Protein AF-A0A6G7XZ58-F1 (afdb_monomer_lite)

Structure (mmCIF, N/CA/C/O backbone):
data_AF-A0A6G7XZ58-F1
#
_entry.id   AF-A0A6G7XZ58-F1
#
loop_
_atom_site.group_PDB
_atom_site.id
_atom_site.type_symbol
_atom_site.label_atom_id
_atom_site.label_alt_id
_atom_site.label_comp_id
_atom_site.label_asym_id
_atom_site.label_entity_id
_atom_site.label_seq_id
_atom_site.pdbx_PDB_ins_code
_atom_site.Cartn_x
_atom_site.Cartn_y
_atom_site.Cartn_z
_atom_site.occupancy
_atom_site.B_iso_or_equiv
_atom_site.auth_seq_id
_atom_site.auth_comp_id
_atom_site.auth_asym_id
_atom_site.auth_atom_id
_atom_site.pdbx_PDB_model_num
ATOM 1 N N . MET A 1 1 ? -0.804 18.926 16.537 1.00 41.75 1 MET A N 1
ATOM 2 C CA . MET A 1 1 ? -0.263 17.606 16.132 1.00 41.75 1 MET A CA 1
ATOM 3 C C . MET A 1 1 ? -1.313 16.611 15.628 1.00 41.75 1 MET A C 1
ATOM 5 O O . MET A 1 1 ? -1.062 16.030 14.585 1.00 41.75 1 MET A O 1
ATOM 9 N N . GLN A 1 2 ? -2.471 16.414 16.282 1.00 50.59 2 GLN A N 1
ATOM 10 C CA . GLN A 1 2 ? -3.466 15.393 15.865 1.00 50.59 2 GLN A CA 1
ATOM 11 C C . GLN A 1 2 ? -3.952 15.530 14.407 1.00 50.59 2 GLN A C 1
ATOM 13 O O . GLN A 1 2 ? -3.939 14.555 13.666 1.00 50.59 2 GLN A O 1
ATOM 18 N N . ARG A 1 3 ? -4.228 16.759 13.939 1.00 55.34 3 ARG A N 1
ATOM 19 C CA . ARG A 1 3 ? -4.660 17.017 12.547 1.00 55.34 3 ARG A CA 1
ATOM 20 C C . ARG A 1 3 ? -3.641 16.593 11.481 1.00 55.34 3 ARG A C 1
ATOM 22 O O . ARG A 1 3 ? -4.027 16.387 10.338 1.00 55.34 3 ARG A O 1
ATOM 29 N N . PHE A 1 4 ? -2.356 16.502 11.836 1.00 60.59 4 PHE A N 1
ATOM 30 C CA . PHE A 1 4 ? -1.301 16.109 10.902 1.00 60.59 4 PHE A CA 1
ATOM 31 C C . PHE A 1 4 ? -1.347 14.599 10.661 1.00 60.59 4 PHE A C 1
ATOM 33 O O . PHE A 1 4 ? -1.399 14.175 9.515 1.00 60.59 4 PHE A O 1
ATOM 40 N N . PHE A 1 5 ? -1.439 13.805 11.733 1.00 55.41 5 PHE A N 1
ATOM 41 C CA . PHE A 1 5 ? -1.564 12.346 11.659 1.00 55.41 5 PHE A CA 1
ATOM 42 C C . PHE A 1 5 ? -2.892 11.889 11.047 1.00 55.41 5 PHE A C 1
ATOM 44 O O . PHE A 1 5 ? -2.895 10.915 10.304 1.00 55.41 5 PHE A O 1
ATOM 51 N N . ASP A 1 6 ? -3.984 12.628 11.256 1.00 59.22 6 ASP A N 1
ATOM 52 C CA . ASP A 1 6 ? -5.273 12.343 10.605 1.00 59.22 6 ASP A CA 1
ATOM 53 C C . ASP A 1 6 ? -5.272 12.659 9.095 1.00 59.22 6 ASP A C 1
ATOM 55 O O . ASP A 1 6 ? -6.095 12.134 8.339 1.00 59.22 6 ASP A O 1
ATOM 59 N N . ALA A 1 7 ? -4.351 13.509 8.627 1.00 58.69 7 ALA A N 1
ATOM 60 C CA . ALA A 1 7 ? -4.236 13.884 7.217 1.00 58.69 7 ALA A CA 1
ATOM 61 C C . ALA A 1 7 ? -3.371 12.908 6.401 1.00 58.69 7 ALA A C 1
ATOM 63 O O . ALA A 1 7 ? -3.599 12.773 5.197 1.00 58.69 7 ALA A O 1
ATOM 64 N N . ILE A 1 8 ? -2.431 12.192 7.035 1.00 62.09 8 ILE A N 1
ATOM 65 C CA . ILE A 1 8 ? -1.529 11.247 6.350 1.00 62.09 8 ILE A CA 1
ATOM 66 C C . ILE A 1 8 ? -2.305 10.125 5.633 1.00 62.09 8 ILE A C 1
ATOM 68 O O . ILE A 1 8 ? -2.067 9.930 4.440 1.00 62.09 8 ILE A O 1
ATOM 72 N N . PRO A 1 9 ? -3.288 9.441 6.259 1.00 57.88 9 PRO A N 1
ATOM 73 C CA . PRO A 1 9 ? -4.081 8.414 5.582 1.00 57.88 9 PRO A CA 1
ATOM 74 C C . PRO A 1 9 ? -4.890 8.978 4.414 1.00 57.88 9 PRO A C 1
ATOM 76 O O . PRO A 1 9 ? -5.060 8.325 3.389 1.00 57.88 9 PRO A O 1
ATOM 79 N N . ARG A 1 10 ? -5.370 10.220 4.544 1.00 63.34 10 ARG A N 1
ATOM 80 C CA . ARG A 1 10 ? -6.172 10.890 3.515 1.00 63.34 10 ARG A CA 1
ATOM 81 C C . ARG A 1 10 ? -5.330 11.280 2.300 1.00 63.34 10 ARG A C 1
ATOM 83 O O . ARG A 1 10 ? -5.813 11.198 1.174 1.00 63.34 10 ARG A O 1
ATOM 90 N N . TRP A 1 11 ? -4.072 11.659 2.517 1.00 61.22 11 TRP A N 1
ATOM 91 C CA . TRP A 1 11 ? -3.097 11.909 1.454 1.00 61.22 11 TRP A CA 1
ATOM 92 C C . TRP A 1 11 ? -2.599 10.618 0.790 1.00 61.22 11 TRP A C 1
ATOM 94 O O . TRP A 1 11 ? -2.524 10.578 -0.437 1.00 61.22 11 TRP A O 1
ATOM 104 N N . LEU A 1 12 ? -2.355 9.548 1.556 1.00 59.88 12 LEU A N 1
ATOM 105 C CA . LEU A 1 12 ? -1.984 8.222 1.028 1.00 59.88 12 LEU A CA 1
ATOM 106 C C . LEU A 1 12 ? -3.136 7.456 0.358 1.00 59.88 12 LEU A C 1
ATOM 108 O O . LEU A 1 12 ? -2.906 6.462 -0.318 1.00 59.88 12 LEU A O 1
ATOM 112 N N . SER A 1 13 ? -4.380 7.884 0.561 1.00 59.75 13 SER A N 1
ATOM 113 C CA . SER A 1 13 ? -5.550 7.337 -0.134 1.00 59.75 13 SER A CA 1
ATOM 114 C C . SER A 1 13 ? -5.866 8.097 -1.432 1.00 59.75 13 SER A C 1
ATOM 116 O O . SER A 1 13 ? -6.820 7.757 -2.137 1.00 59.75 13 SER A O 1
ATOM 118 N N . SER A 1 14 ? -5.112 9.151 -1.757 1.00 67.19 14 SER A N 1
ATOM 119 C CA . 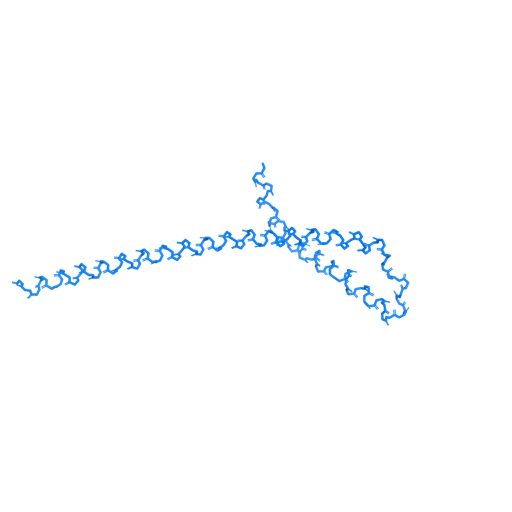SER A 1 14 ? -5.308 9.938 -2.976 1.00 67.19 14 SER A CA 1
ATOM 120 C C . SER A 1 14 ? -4.910 9.143 -4.220 1.00 67.19 14 SER A C 1
ATOM 122 O O . SER A 1 14 ? -3.891 8.450 -4.219 1.00 67.19 14 SER A O 1
ATOM 124 N N . ARG A 1 15 ? -5.640 9.319 -5.331 1.00 66.44 15 ARG A N 1
ATOM 125 C CA . ARG A 1 15 ? -5.302 8.726 -6.644 1.00 66.44 15 ARG A CA 1
ATOM 126 C C . ARG A 1 15 ? -3.851 9.004 -7.063 1.00 66.44 15 ARG A C 1
ATOM 128 O O . ARG A 1 15 ? -3.240 8.171 -7.723 1.00 66.44 15 ARG A O 1
ATOM 135 N N . VAL A 1 16 ? -3.291 10.137 -6.631 1.00 73.06 16 VAL A N 1
ATOM 136 C CA . VAL A 1 16 ? -1.893 10.524 -6.884 1.00 73.06 16 VAL A CA 1
ATOM 137 C C . VAL A 1 16 ? -0.911 9.572 -6.203 1.00 73.06 16 VAL A C 1
ATOM 139 O O . VAL A 1 16 ? 0.058 9.151 -6.818 1.00 73.06 16 VAL A O 1
ATOM 142 N N . SER A 1 17 ? -1.167 9.186 -4.954 1.00 67.12 17 SER A N 1
ATOM 143 C CA . SER A 1 17 ? -0.286 8.273 -4.216 1.00 67.12 17 SER A CA 1
ATOM 144 C C . SER A 1 17 ? -0.298 6.860 -4.803 1.00 67.12 17 SER A C 1
ATOM 146 O O . SER A 1 17 ? 0.761 6.276 -5.000 1.00 67.12 17 SER A O 1
ATOM 148 N N . ILE A 1 18 ? -1.473 6.355 -5.197 1.00 74.50 18 ILE A N 1
ATOM 149 C CA . ILE A 1 18 ? -1.612 5.077 -5.911 1.00 74.50 18 ILE A CA 1
ATOM 150 C C . ILE A 1 18 ? -0.826 5.113 -7.222 1.00 74.50 18 ILE A C 1
ATOM 152 O O . ILE A 1 18 ? -0.071 4.187 -7.501 1.00 74.50 18 ILE A O 1
ATOM 156 N N . PHE A 1 19 ? -0.954 6.194 -7.995 1.00 80.56 19 PHE A N 1
ATOM 157 C CA . PHE A 1 19 ? -0.182 6.378 -9.222 1.00 80.56 19 PHE A CA 1
ATOM 158 C C . PHE A 1 19 ? 1.329 6.389 -8.955 1.00 80.56 19 PHE A C 1
ATOM 160 O O . PHE A 1 19 ? 2.073 5.721 -9.668 1.00 80.56 19 PHE A O 1
ATOM 167 N N . ILE A 1 20 ? 1.779 7.081 -7.903 1.00 80.19 20 ILE A N 1
ATOM 168 C CA . ILE A 1 20 ? 3.190 7.101 -7.495 1.00 80.19 20 ILE A CA 1
ATOM 169 C C . ILE A 1 20 ? 3.675 5.690 -7.155 1.00 80.19 20 ILE A C 1
ATOM 171 O O . ILE A 1 20 ? 4.730 5.306 -7.645 1.00 80.19 20 ILE A O 1
ATOM 175 N N . TYR A 1 21 ? 2.922 4.899 -6.383 1.00 76.31 21 TYR A N 1
ATOM 176 C CA . TYR A 1 21 ? 3.302 3.518 -6.056 1.00 76.31 21 TYR A CA 1
ATOM 177 C C . TYR A 1 21 ? 3.380 2.623 -7.297 1.00 76.31 21 TYR A C 1
ATOM 179 O O . TYR A 1 21 ? 4.318 1.838 -7.431 1.00 76.31 21 TYR A O 1
ATOM 187 N N . LEU A 1 22 ? 2.427 2.763 -8.221 1.00 81.62 22 LEU A N 1
ATOM 188 C CA . LEU A 1 22 ? 2.393 2.005 -9.474 1.00 81.62 22 LEU A CA 1
ATOM 189 C C . LEU A 1 22 ? 3.581 2.364 -10.374 1.00 81.62 22 LEU A C 1
ATOM 191 O O . LEU A 1 22 ? 4.244 1.480 -10.915 1.00 81.62 22 LEU A O 1
ATOM 195 N N . PHE A 1 23 ? 3.896 3.657 -10.470 1.00 83.62 23 PHE A N 1
ATOM 196 C CA . PHE A 1 23 ? 5.078 4.150 -11.166 1.00 83.62 23 PHE A CA 1
ATOM 197 C C . PHE A 1 23 ? 6.373 3.635 -10.521 1.00 83.62 23 PHE A C 1
ATOM 199 O O . PHE A 1 23 ? 7.248 3.137 -11.226 1.00 83.62 23 PHE A O 1
ATOM 206 N N . LEU A 1 24 ? 6.486 3.695 -9.190 1.00 82.19 24 LEU A N 1
ATOM 207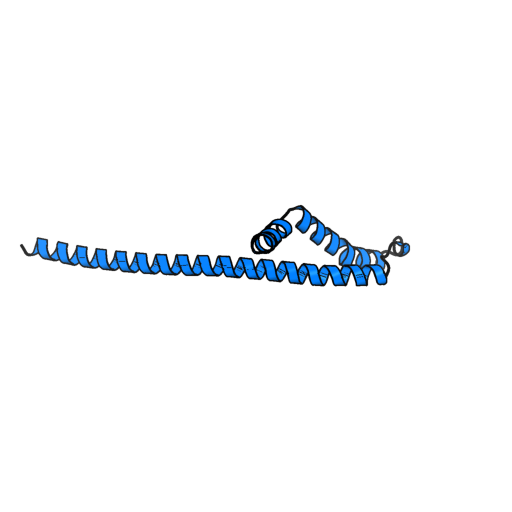 C CA . LEU A 1 24 ? 7.651 3.208 -8.443 1.00 82.19 24 LEU A CA 1
ATOM 208 C C . LEU A 1 24 ? 7.869 1.713 -8.667 1.00 82.19 24 LEU A C 1
ATOM 210 O O . LEU A 1 24 ? 8.995 1.299 -8.923 1.00 82.19 24 LEU A O 1
ATOM 214 N N . PHE A 1 25 ? 6.801 0.914 -8.625 1.00 82.00 25 PHE A N 1
ATOM 215 C CA . PHE A 1 25 ? 6.863 -0.515 -8.920 1.00 82.00 25 PHE A CA 1
ATOM 216 C C . PHE A 1 25 ? 7.371 -0.769 -10.342 1.00 82.00 25 PHE A C 1
ATOM 218 O O . PHE A 1 25 ? 8.279 -1.577 -10.549 1.00 82.00 25 PHE A O 1
ATOM 225 N N . PHE A 1 26 ? 6.842 -0.033 -11.321 1.00 85.38 26 PHE A N 1
ATOM 226 C CA . PHE A 1 26 ? 7.286 -0.169 -12.701 1.00 85.38 26 PHE A CA 1
ATOM 227 C C . PHE A 1 26 ? 8.758 0.233 -12.865 1.00 85.38 26 PHE A C 1
ATOM 229 O O . PHE A 1 26 ? 9.509 -0.467 -13.530 1.00 85.38 26 PHE A O 1
ATOM 236 N N . TYR A 1 27 ? 9.203 1.309 -12.219 1.00 80.62 27 TYR A N 1
ATOM 237 C CA . TYR A 1 27 ? 10.568 1.819 -12.350 1.00 80.62 27 TYR A CA 1
ATOM 238 C C . TYR A 1 27 ? 11.617 0.998 -11.582 1.00 80.62 27 TYR A C 1
ATOM 240 O O . TYR A 1 27 ? 12.730 0.820 -12.070 1.00 80.62 27 TYR A O 1
ATOM 248 N N . LEU A 1 28 ? 11.294 0.500 -10.386 1.00 80.44 28 LEU A N 1
ATOM 249 C CA . LEU A 1 28 ? 12.234 -0.248 -9.539 1.00 80.44 28 LEU A CA 1
ATOM 250 C C . LEU A 1 28 ? 12.283 -1.741 -9.852 1.00 80.44 28 LEU A C 1
ATOM 252 O O . LEU A 1 28 ? 13.299 -2.370 -9.573 1.00 80.44 28 LEU A O 1
ATOM 256 N N . VAL A 1 29 ? 11.205 -2.310 -10.399 1.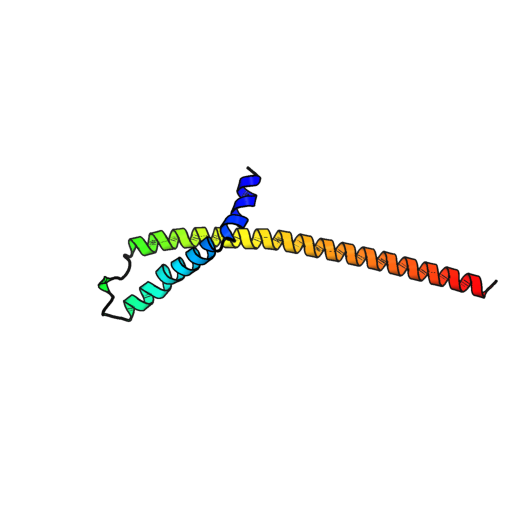00 81.38 29 VAL A N 1
ATOM 257 C CA . VAL A 1 29 ? 11.102 -3.755 -10.646 1.00 81.38 29 VAL A CA 1
ATOM 258 C C . VAL A 1 29 ? 11.020 -4.041 -12.138 1.00 81.38 29 VAL A C 1
ATOM 260 O O . VAL A 1 29 ? 11.893 -4.706 -12.686 1.00 81.38 29 VAL A O 1
ATOM 263 N N . VAL A 1 30 ? 9.996 -3.526 -12.821 1.00 85.00 30 VAL A N 1
ATOM 264 C CA . VAL A 1 30 ? 9.715 -3.914 -14.213 1.00 85.00 30 VAL A CA 1
ATOM 265 C C . VAL A 1 30 ? 10.779 -3.381 -15.169 1.00 85.00 30 VAL A C 1
ATOM 267 O O . VAL A 1 30 ? 11.315 -4.130 -15.978 1.00 85.00 30 VAL A O 1
ATOM 270 N N . PHE A 1 31 ? 11.121 -2.103 -15.061 1.00 83.31 31 PHE A N 1
ATOM 271 C CA . PHE A 1 31 ? 12.059 -1.430 -15.948 1.00 83.31 31 PHE A CA 1
ATOM 272 C C . PHE A 1 31 ? 13.464 -2.053 -15.902 1.00 83.31 31 PHE A C 1
ATOM 274 O O . PHE A 1 31 ? 13.945 -2.445 -16.962 1.00 83.31 31 PHE A O 1
ATOM 281 N N . PRO A 1 32 ? 14.099 -2.267 -14.731 1.00 79.25 32 PRO A N 1
ATOM 282 C CA . PRO A 1 32 ? 15.388 -2.947 -14.672 1.00 79.25 32 PRO A CA 1
ATOM 283 C C . PRO A 1 32 ? 15.370 -4.380 -15.200 1.00 79.25 32 PRO A C 1
ATOM 285 O O . PRO A 1 32 ? 16.311 -4.770 -15.891 1.00 79.25 32 PRO A O 1
ATOM 288 N N . VAL A 1 33 ? 14.302 -5.141 -14.941 1.00 82.88 33 VAL A N 1
ATOM 289 C CA . VAL A 1 33 ? 14.134 -6.499 -15.489 1.00 82.88 33 VAL A CA 1
ATOM 290 C C . VAL A 1 33 ? 14.005 -6.466 -17.014 1.00 82.88 33 VAL A C 1
ATOM 292 O O . VAL A 1 33 ? 14.600 -7.277 -17.713 1.00 82.88 33 VAL A O 1
ATOM 295 N N . VAL A 1 34 ? 13.267 -5.507 -17.566 1.00 83.75 34 VAL A N 1
ATOM 296 C CA . VAL A 1 34 ? 13.121 -5.360 -19.019 1.00 83.75 34 VAL A CA 1
ATOM 297 C C . VAL A 1 34 ? 14.442 -4.927 -19.659 1.00 83.75 34 VAL A C 1
ATOM 299 O O . VAL A 1 34 ? 14.848 -5.495 -20.674 1.00 83.75 34 VAL A O 1
ATOM 302 N N . THR A 1 35 ? 15.165 -3.987 -19.044 1.00 82.12 35 THR A N 1
ATOM 303 C CA . THR A 1 35 ? 16.481 -3.561 -19.540 1.00 82.12 35 THR A CA 1
ATOM 304 C C . THR A 1 35 ? 17.555 -4.638 -19.405 1.00 82.12 35 THR A C 1
ATOM 306 O O . THR A 1 35 ? 18.506 -4.607 -20.173 1.00 82.12 35 THR A O 1
ATOM 309 N N . SER A 1 36 ? 17.426 -5.604 -18.486 1.00 76.44 36 SER A N 1
ATOM 310 C CA . SER A 1 36 ? 18.392 -6.706 -18.369 1.00 76.44 36 SER A CA 1
ATOM 311 C C . SER A 1 36 ? 18.181 -7.809 -19.410 1.00 76.44 36 SER A C 1
ATOM 313 O O . SER A 1 36 ? 19.130 -8.509 -19.753 1.00 76.44 36 SER A O 1
ATOM 315 N N . VAL A 1 37 ? 16.961 -7.948 -19.939 1.00 82.25 37 VAL A N 1
ATOM 316 C CA . VAL A 1 37 ? 16.603 -8.973 -20.934 1.00 82.25 37 VAL A CA 1
ATOM 317 C C . VAL A 1 37 ? 16.678 -8.440 -22.368 1.00 82.25 37 VAL A C 1
ATOM 319 O O . VAL A 1 37 ? 16.915 -9.213 -23.293 1.00 82.25 37 VAL A O 1
ATOM 322 N N . VAL A 1 38 ? 16.501 -7.130 -22.574 1.00 82.56 38 VAL A N 1
ATOM 323 C CA . VAL A 1 38 ? 16.497 -6.505 -23.905 1.00 82.56 38 VAL A CA 1
ATOM 324 C C . VAL A 1 38 ? 17.792 -5.706 -24.131 1.00 82.56 38 VAL A C 1
ATOM 326 O O . VAL A 1 38 ? 17.921 -4.586 -23.630 1.00 82.56 38 VAL A O 1
ATOM 329 N N . PRO A 1 39 ? 18.734 -6.206 -24.957 1.00 72.75 39 PRO A N 1
ATOM 330 C CA . PRO A 1 39 ? 20.032 -5.561 -25.179 1.00 72.75 39 PRO A CA 1
ATOM 331 C C . PRO A 1 39 ? 19.935 -4.152 -25.781 1.00 72.75 3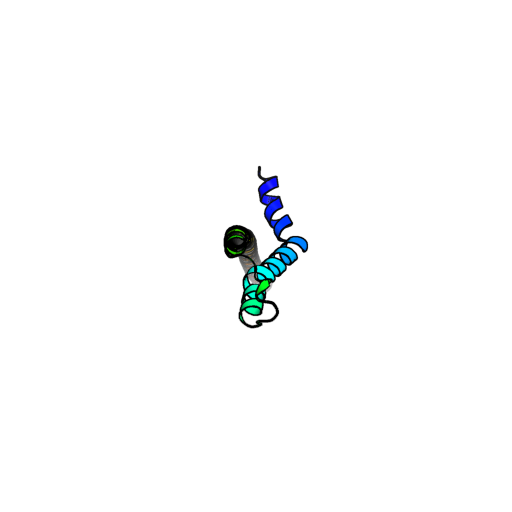9 PRO A C 1
ATOM 333 O O . PRO A 1 39 ? 20.802 -3.317 -25.546 1.00 72.75 39 PRO A O 1
ATOM 336 N N . ALA A 1 40 ? 18.868 -3.866 -26.536 1.00 78.44 40 ALA A N 1
ATOM 337 C CA . ALA A 1 40 ? 18.665 -2.585 -27.216 1.00 78.44 40 ALA A CA 1
ATOM 338 C C . ALA A 1 40 ? 18.441 -1.393 -26.265 1.00 78.44 40 ALA A C 1
ATOM 340 O O . ALA A 1 40 ? 18.606 -0.248 -26.677 1.00 78.44 40 ALA A O 1
ATOM 341 N N . ILE A 1 41 ? 18.068 -1.648 -25.007 1.00 77.12 41 ILE A N 1
ATOM 342 C CA . ILE A 1 41 ? 17.717 -0.620 -24.009 1.00 77.12 41 ILE A CA 1
ATOM 343 C C . ILE A 1 41 ? 18.543 -0.736 -22.719 1.00 77.12 41 ILE A C 1
ATOM 345 O O . ILE A 1 41 ? 18.283 -0.022 -21.754 1.00 77.12 41 ILE A O 1
ATOM 349 N N . VAL A 1 42 ? 19.582 -1.581 -22.710 1.00 73.25 42 VAL A N 1
ATOM 350 C CA . VAL A 1 42 ? 20.541 -1.727 -21.595 1.00 73.25 42 VAL A CA 1
ATOM 351 C C . VAL A 1 42 ? 21.174 -0.391 -21.202 1.00 73.25 42 VAL A C 1
ATOM 353 O O . VAL A 1 42 ? 21.394 -0.131 -20.023 1.00 73.25 42 VAL A O 1
ATOM 356 N N . SER A 1 43 ? 21.445 0.485 -22.171 1.00 77.44 43 SER A N 1
ATOM 357 C CA . SER A 1 43 ? 22.043 1.803 -21.924 1.00 77.44 43 SER A CA 1
ATOM 358 C C . SER A 1 43 ? 21.114 2.765 -21.181 1.00 77.44 43 SER A C 1
ATOM 360 O O . SER A 1 43 ? 21.572 3.788 -20.679 1.00 77.44 43 SER A O 1
ATOM 362 N N . TRP A 1 44 ? 19.818 2.454 -21.112 1.00 77.75 44 TRP A N 1
ATOM 363 C CA . TRP A 1 44 ? 18.821 3.226 -20.372 1.00 77.75 44 TRP A CA 1
ATOM 364 C C . TRP A 1 44 ? 18.555 2.633 -18.987 1.00 77.75 44 TRP A C 1
ATOM 366 O O . TRP A 1 44 ? 17.698 3.140 -18.262 1.00 77.75 44 TRP A O 1
ATOM 376 N N . ALA A 1 45 ? 19.277 1.572 -18.607 1.00 75.25 45 ALA A N 1
ATOM 377 C CA . ALA A 1 45 ? 19.156 0.978 -17.289 1.00 75.25 45 ALA A CA 1
ATOM 378 C C . ALA A 1 45 ? 19.453 2.033 -16.205 1.00 75.25 45 ALA A C 1
ATOM 380 O O . ALA A 1 45 ? 20.453 2.755 -16.284 1.00 75.25 45 ALA A O 1
ATOM 381 N N . PRO A 1 46 ? 18.594 2.145 -15.181 1.00 75.81 46 PRO A N 1
ATOM 382 C CA . PRO A 1 46 ? 18.804 3.106 -14.115 1.00 75.81 46 PRO A CA 1
ATOM 383 C C . PRO A 1 46 ? 20.055 2.731 -13.319 1.00 75.81 46 PRO A C 1
ATOM 385 O O . PRO A 1 46 ? 20.288 1.561 -13.019 1.00 75.81 46 PRO A O 1
ATOM 388 N N . SER A 1 47 ? 20.861 3.736 -12.967 1.00 81.31 47 SER A N 1
ATOM 389 C CA . SER A 1 47 ? 22.115 3.509 -12.245 1.00 81.31 47 SER A CA 1
ATOM 390 C C . SER A 1 47 ? 21.880 2.796 -10.908 1.00 81.31 47 SER A C 1
ATOM 392 O O . SER A 1 47 ? 20.863 3.025 -10.243 1.00 81.31 47 SER A O 1
ATOM 394 N N . SER A 1 48 ? 22.852 1.994 -10.464 1.00 82.19 48 SER A N 1
ATOM 395 C CA . SER A 1 48 ? 22.779 1.273 -9.184 1.00 82.19 48 SER A CA 1
ATOM 396 C C . SER A 1 48 ? 22.544 2.214 -7.997 1.00 82.19 48 SER A C 1
ATOM 398 O O . SER A 1 48 ? 21.823 1.876 -7.063 1.00 82.19 48 SER A O 1
ATOM 400 N N . MET A 1 49 ? 23.095 3.432 -8.056 1.00 82.50 49 MET A N 1
ATOM 401 C CA . MET A 1 49 ? 22.889 4.469 -7.041 1.00 82.50 49 MET A CA 1
ATOM 402 C C . MET A 1 49 ? 21.433 4.956 -7.020 1.00 82.50 49 MET A C 1
ATOM 404 O O . MET A 1 49 ? 20.829 5.074 -5.956 1.00 82.50 49 MET A O 1
ATOM 408 N N . THR A 1 50 ? 20.840 5.194 -8.193 1.00 80.25 50 THR A N 1
ATOM 409 C CA . THR A 1 50 ? 19.432 5.601 -8.319 1.00 80.25 50 THR A CA 1
ATOM 410 C C . THR A 1 50 ? 18.498 4.505 -7.815 1.00 80.25 50 THR A C 1
ATOM 412 O O . THR A 1 50 ? 17.580 4.798 -7.053 1.00 80.25 50 THR A O 1
ATOM 415 N N . GLN A 1 51 ? 18.746 3.246 -8.182 1.00 81.88 51 GLN A N 1
ATOM 416 C CA . GLN A 1 51 ? 17.966 2.112 -7.680 1.00 81.88 51 GLN A CA 1
ATOM 417 C C . GLN A 1 51 ? 18.073 1.961 -6.162 1.00 81.88 51 GLN A C 1
ATOM 419 O O . GLN A 1 51 ? 17.058 1.737 -5.509 1.00 81.88 51 GLN A O 1
ATOM 424 N N . LEU A 1 52 ? 19.267 2.128 -5.588 1.00 83.25 52 LEU A N 1
ATOM 425 C CA . LEU A 1 52 ? 19.469 2.018 -4.144 1.00 83.25 52 LEU A CA 1
ATOM 426 C C . LEU A 1 52 ? 18.735 3.128 -3.380 1.00 83.25 52 LEU A C 1
ATOM 428 O O . LEU A 1 52 ? 18.035 2.857 -2.405 1.00 83.25 52 LEU A O 1
ATOM 432 N N . ILE A 1 53 ? 18.853 4.376 -3.839 1.00 82.19 53 ILE A N 1
ATOM 433 C CA . ILE A 1 53 ? 18.194 5.527 -3.207 1.00 82.19 53 ILE A CA 1
ATOM 434 C C . ILE A 1 53 ? 16.669 5.402 -3.317 1.00 82.19 53 ILE A C 1
ATOM 436 O O . ILE A 1 53 ? 15.969 5.488 -2.304 1.00 82.19 53 ILE A O 1
ATOM 440 N N . LEU A 1 54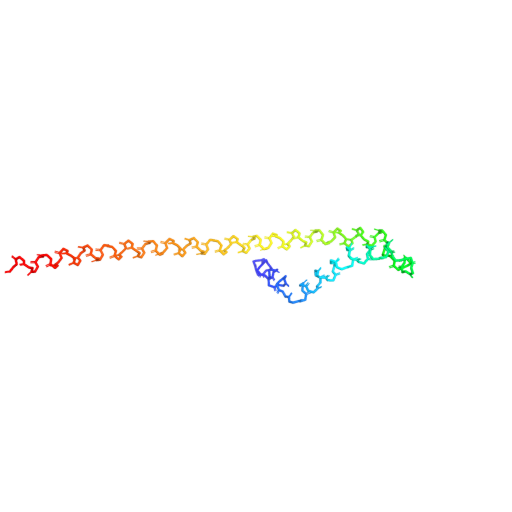 ? 16.139 5.161 -4.522 1.00 81.62 54 LEU A N 1
ATOM 441 C CA . LEU A 1 54 ? 14.692 5.035 -4.725 1.00 81.62 54 LEU A CA 1
ATOM 442 C C . LEU A 1 54 ? 14.135 3.781 -4.042 1.00 81.62 54 LEU A C 1
ATOM 444 O O . LEU A 1 54 ? 13.038 3.838 -3.489 1.00 81.62 54 LEU A O 1
ATOM 448 N N . GLY A 1 55 ? 14.882 2.677 -4.024 1.00 79.56 55 GLY A N 1
ATOM 449 C CA . GLY A 1 55 ? 14.507 1.452 -3.320 1.00 79.56 55 GLY A CA 1
ATOM 450 C C . GLY A 1 55 ? 14.383 1.677 -1.814 1.00 79.56 55 GLY A C 1
ATOM 451 O O . GLY A 1 55 ? 13.373 1.300 -1.221 1.00 79.56 55 GLY A O 1
ATOM 452 N N . ASN A 1 56 ? 15.341 2.382 -1.206 1.00 81.19 56 ASN A N 1
ATOM 453 C CA . ASN A 1 56 ? 15.295 2.725 0.217 1.00 81.19 56 ASN A CA 1
ATOM 454 C C . ASN A 1 56 ? 14.104 3.632 0.560 1.00 81.19 56 ASN A C 1
ATOM 456 O O . ASN A 1 56 ? 13.380 3.352 1.519 1.00 81.19 56 ASN A O 1
ATOM 460 N N . TYR A 1 57 ? 13.837 4.671 -0.239 1.00 81.06 57 TYR A N 1
ATOM 461 C CA . TYR A 1 57 ? 12.664 5.524 -0.016 1.00 81.06 57 TYR A CA 1
ATOM 462 C C . TYR A 1 57 ? 11.350 4.772 -0.208 1.00 81.06 57 TYR A C 1
ATOM 464 O O . TYR A 1 57 ? 10.426 4.953 0.582 1.00 81.06 57 TYR A O 1
ATOM 472 N N . THR A 1 58 ? 11.278 3.882 -1.196 1.00 82.00 58 THR A N 1
ATOM 473 C CA . THR A 1 58 ? 10.104 3.029 -1.427 1.00 82.00 58 THR A CA 1
ATOM 474 C C . THR A 1 58 ? 9.843 2.102 -0.248 1.00 82.00 58 THR A C 1
ATOM 476 O O . THR A 1 58 ? 8.696 1.948 0.161 1.00 82.00 58 THR A O 1
ATOM 479 N N . ASN A 1 59 ? 10.892 1.522 0.340 1.00 80.38 59 ASN A N 1
ATOM 480 C CA . ASN A 1 59 ? 10.769 0.624 1.485 1.00 80.38 59 ASN A CA 1
ATOM 481 C C . ASN A 1 59 ? 10.206 1.360 2.717 1.00 80.38 59 ASN A C 1
ATOM 483 O O . ASN A 1 59 ? 9.241 0.907 3.335 1.00 80.38 59 ASN A O 1
ATOM 487 N N . VAL A 1 60 ? 10.719 2.562 3.004 1.00 80.12 60 VAL A N 1
ATOM 488 C CA . VAL A 1 60 ? 10.199 3.428 4.078 1.00 80.12 60 VAL A CA 1
ATOM 489 C C . VAL A 1 60 ? 8.756 3.862 3.796 1.00 80.12 60 VAL A C 1
ATOM 491 O O . VAL A 1 60 ? 7.903 3.777 4.680 1.00 80.12 60 VAL A O 1
ATOM 494 N N . LEU A 1 61 ? 8.452 4.278 2.563 1.00 79.25 61 LEU A N 1
ATOM 495 C CA . LEU A 1 61 ? 7.108 4.695 2.152 1.00 79.25 61 LEU A CA 1
ATOM 496 C C . LEU A 1 61 ? 6.097 3.534 2.217 1.00 79.25 61 LEU A C 1
ATOM 498 O O . LEU A 1 61 ? 4.929 3.751 2.539 1.00 79.25 61 LEU A O 1
ATOM 502 N N . SER A 1 62 ? 6.540 2.305 1.938 1.00 72.62 62 SER A N 1
ATOM 503 C CA . SER A 1 62 ? 5.741 1.081 2.042 1.00 72.62 62 SER A CA 1
ATOM 504 C C . SER A 1 62 ? 5.478 0.701 3.499 1.00 72.62 62 SER A C 1
ATOM 506 O O . SER A 1 62 ? 4.338 0.411 3.849 1.00 72.62 62 SER A O 1
ATOM 508 N N . ALA A 1 63 ? 6.481 0.778 4.380 1.00 75.19 63 ALA A N 1
ATOM 509 C CA . ALA A 1 63 ? 6.289 0.568 5.819 1.00 75.19 63 ALA A CA 1
ATOM 510 C C . ALA A 1 63 ? 5.334 1.614 6.426 1.00 75.19 63 ALA A C 1
ATOM 512 O O . ALA A 1 63 ? 4.483 1.295 7.262 1.00 75.19 63 ALA A O 1
ATOM 513 N N . LEU A 1 64 ? 5.419 2.862 5.960 1.00 70.62 64 LEU A N 1
ATOM 514 C CA . LEU A 1 64 ? 4.501 3.931 6.348 1.00 70.62 64 LEU A CA 1
ATOM 515 C C . LEU A 1 64 ? 3.077 3.662 5.828 1.00 70.62 64 LEU A C 1
ATOM 517 O O . LEU A 1 64 ? 2.117 3.737 6.589 1.00 70.62 64 LEU A O 1
ATOM 521 N N . GLY A 1 65 ? 2.929 3.255 4.565 1.00 70.88 65 GLY A N 1
ATOM 522 C CA . GLY A 1 65 ? 1.640 2.849 3.998 1.00 70.88 65 GLY A CA 1
ATOM 523 C C . GLY A 1 65 ? 1.022 1.641 4.703 1.00 70.88 65 GLY A C 1
ATOM 524 O O . GLY A 1 65 ? -0.159 1.667 5.043 1.00 70.88 65 GLY A O 1
ATOM 525 N N . ALA A 1 66 ? 1.822 0.618 5.002 1.00 74.88 66 ALA A N 1
ATOM 526 C CA . ALA A 1 66 ? 1.391 -0.584 5.706 1.00 74.88 66 ALA A CA 1
ATOM 527 C C . ALA A 1 66 ? 0.989 -0.290 7.157 1.00 74.88 66 ALA A C 1
ATOM 529 O O . ALA A 1 66 ? -0.033 -0.790 7.612 1.00 74.88 66 ALA A O 1
ATOM 530 N N . SER A 1 67 ? 1.735 0.553 7.877 1.00 62.91 67 SER A N 1
ATOM 531 C CA . SER A 1 67 ? 1.379 0.961 9.246 1.00 62.91 67 SER A CA 1
ATOM 532 C C . SER A 1 67 ? 0.119 1.831 9.291 1.00 62.91 67 SER A C 1
ATOM 534 O O . SER A 1 67 ? -0.682 1.696 10.214 1.00 62.91 67 SER A O 1
ATOM 536 N N . ILE A 1 68 ? -0.125 2.652 8.268 1.00 63.31 68 ILE A N 1
ATOM 537 C CA . ILE A 1 68 ? -1.374 3.409 8.110 1.00 63.31 68 ILE A CA 1
ATOM 538 C C . ILE A 1 68 ? -2.547 2.487 7.753 1.00 63.31 68 ILE A C 1
ATOM 540 O O . ILE A 1 68 ? -3.634 2.616 8.323 1.00 63.31 68 ILE A O 1
ATOM 544 N N . ALA A 1 69 ? -2.349 1.537 6.839 1.00 66.94 69 ALA A N 1
ATOM 545 C CA . ALA A 1 69 ? -3.355 0.536 6.485 1.00 66.94 69 ALA A CA 1
ATOM 546 C C . ALA A 1 69 ? -3.688 -0.370 7.685 1.00 66.94 69 ALA A C 1
ATOM 548 O O . ALA A 1 69 ? -4.856 -0.616 7.972 1.00 66.94 69 ALA A O 1
ATOM 549 N N . ALA A 1 70 ? -2.682 -0.787 8.455 1.00 64.88 70 ALA A N 1
ATOM 550 C CA . ALA A 1 70 ? -2.864 -1.534 9.695 1.00 64.88 70 ALA A CA 1
ATOM 551 C C . ALA A 1 70 ? -3.550 -0.682 10.775 1.00 64.88 70 ALA A C 1
ATOM 553 O O . ALA A 1 70 ? -4.493 -1.144 11.411 1.00 64.88 70 ALA A O 1
ATOM 554 N N . GLY A 1 71 ? -3.151 0.581 10.950 1.00 60.22 71 GLY A N 1
ATOM 555 C CA . GLY A 1 71 ? -3.776 1.506 11.899 1.00 60.22 71 GLY A CA 1
ATOM 556 C C . GLY A 1 71 ? -5.248 1.787 11.578 1.00 60.22 71 GLY A C 1
ATOM 557 O O . GLY A 1 71 ? -6.097 1.745 12.468 1.00 60.22 71 GLY A O 1
ATOM 558 N N . SER A 1 72 ? -5.584 1.996 10.303 1.00 59.69 72 SER A N 1
ATOM 559 C CA . SER A 1 72 ? -6.978 2.127 9.849 1.00 59.69 72 SER A CA 1
ATOM 560 C C . SER A 1 72 ? -7.754 0.808 9.962 1.00 59.69 72 SER A C 1
ATOM 562 O O . SER A 1 72 ? -8.903 0.819 10.407 1.00 59.69 72 SER A O 1
ATOM 564 N N . GLY A 1 73 ? -7.118 -0.330 9.677 1.00 57.09 73 GLY A N 1
ATOM 565 C CA . GLY A 1 73 ? -7.677 -1.666 9.888 1.00 57.09 73 GLY A CA 1
ATOM 566 C C . GLY A 1 73 ? -8.035 -1.944 11.351 1.00 57.09 73 GLY A C 1
ATOM 567 O O . GLY A 1 73 ? -9.125 -2.441 11.630 1.00 57.09 73 GLY A O 1
ATOM 568 N N . VAL A 1 74 ? -7.188 -1.536 12.301 1.00 61.06 74 VAL A N 1
ATOM 569 C CA . VAL A 1 74 ? -7.455 -1.652 13.747 1.00 61.06 74 VAL A CA 1
ATOM 570 C C . VAL A 1 74 ? -8.658 -0.799 14.166 1.00 61.06 74 VAL A C 1
ATOM 572 O O . VAL A 1 74 ? -9.492 -1.252 14.953 1.00 61.06 74 VAL A O 1
ATOM 575 N N . VAL A 1 75 ? -8.808 0.412 13.619 1.00 60.22 75 VAL A N 1
ATOM 576 C CA . VAL A 1 75 ? -9.968 1.280 13.899 1.00 60.22 75 VAL A CA 1
ATOM 577 C C . VAL A 1 75 ? -11.265 0.684 13.344 1.00 60.22 75 VAL A C 1
ATOM 579 O O . VAL A 1 75 ? -12.291 0.703 14.031 1.00 60.22 75 VAL A O 1
ATOM 582 N N . VAL A 1 76 ? -11.233 0.126 12.132 1.00 61.16 76 VAL A N 1
ATOM 583 C CA . VAL A 1 76 ? -12.386 -0.563 11.531 1.00 61.16 76 VAL A CA 1
ATOM 584 C C . VAL A 1 76 ? -12.745 -1.810 12.335 1.00 61.16 76 VAL A C 1
ATOM 586 O O . VAL A 1 76 ? -13.912 -1.989 12.680 1.00 61.16 76 VAL A O 1
ATOM 589 N N . HIS A 1 77 ? -11.757 -2.619 12.718 1.00 66.94 77 HIS A N 1
ATOM 590 C CA . HIS A 1 77 ? -11.978 -3.804 13.540 1.00 66.94 77 HIS A CA 1
ATOM 591 C C . HIS A 1 77 ? -12.634 -3.440 14.878 1.00 66.94 77 HIS A C 1
ATOM 593 O O . HIS A 1 77 ? -13.656 -4.016 15.240 1.00 66.94 77 HIS A O 1
ATOM 599 N N . LYS A 1 78 ? -12.153 -2.384 15.549 1.00 67.44 78 LYS A N 1
ATOM 600 C CA . LYS A 1 78 ? -12.743 -1.886 16.800 1.00 67.44 78 LYS A CA 1
ATOM 601 C C . LYS A 1 78 ? -14.203 -1.434 16.629 1.00 67.44 78 LYS A C 1
ATOM 603 O O . LYS A 1 78 ? -15.028 -1.673 17.516 1.00 67.44 78 LYS A O 1
ATOM 608 N N . LYS A 1 79 ? -14.546 -0.804 15.497 1.00 66.38 79 LYS A N 1
ATOM 609 C CA . LYS A 1 79 ? -15.936 -0.432 15.168 1.00 66.38 79 LYS A CA 1
ATOM 610 C C . LYS A 1 79 ? -16.811 -1.664 14.942 1.00 66.38 79 LYS A C 1
ATOM 612 O O . LYS A 1 79 ? -17.908 -1.711 15.488 1.00 66.38 79 LYS A O 1
ATOM 617 N N . VAL A 1 80 ? -16.318 -2.666 14.217 1.00 74.31 80 VAL A N 1
ATOM 618 C CA . VAL A 1 80 ? -17.032 -3.933 13.988 1.00 74.31 80 VAL A CA 1
ATOM 619 C C . VAL A 1 80 ? -17.287 -4.665 15.307 1.00 74.31 80 VAL A C 1
ATOM 621 O O . VAL A 1 80 ? -18.426 -5.042 15.570 1.00 74.31 80 VAL A O 1
ATOM 624 N N . THR A 1 81 ? -16.290 -4.772 16.190 1.00 77.25 81 THR A N 1
ATOM 625 C CA . THR A 1 81 ? -16.467 -5.389 17.517 1.00 77.25 81 THR A CA 1
ATOM 626 C C . THR A 1 81 ? -17.491 -4.634 18.370 1.00 77.25 81 THR A C 1
ATOM 628 O O . THR A 1 81 ?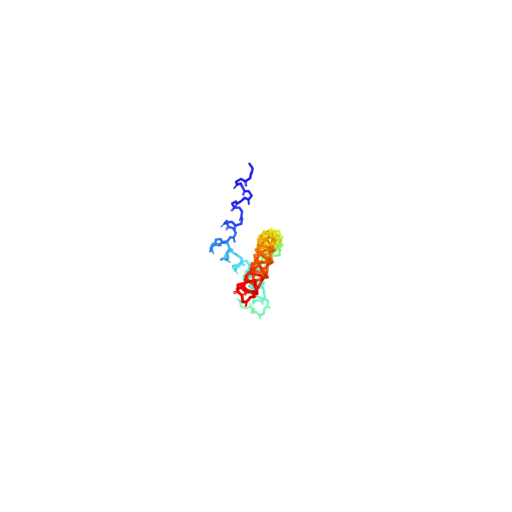 -18.267 -5.243 19.099 1.00 77.25 81 THR A O 1
ATOM 631 N N . THR A 1 82 ? -17.519 -3.301 18.284 1.00 78.06 82 THR A N 1
ATOM 632 C CA . THR A 1 82 ? -18.511 -2.486 19.009 1.00 78.06 82 THR A CA 1
ATOM 633 C C . THR A 1 82 ? -19.923 -2.713 18.468 1.00 78.06 82 THR A C 1
ATOM 635 O O . THR A 1 82 ? -20.863 -2.847 19.245 1.00 78.06 82 THR A O 1
ATOM 638 N N . ILE A 1 83 ? -20.077 -2.817 17.145 1.00 78.94 83 ILE A N 1
ATOM 639 C CA . ILE A 1 83 ? -21.365 -3.123 16.507 1.00 78.94 83 ILE A CA 1
ATOM 640 C C . ILE A 1 83 ? -21.850 -4.522 16.904 1.00 78.94 83 ILE A C 1
ATOM 642 O O . ILE A 1 83 ? -23.018 -4.672 17.248 1.00 78.94 83 ILE A O 1
ATOM 646 N N . GLN A 1 84 ? -20.962 -5.520 16.922 1.00 80.44 84 GLN A N 1
ATOM 647 C CA . GLN A 1 84 ? -21.289 -6.878 17.371 1.00 80.44 84 GLN A CA 1
ATOM 648 C C . GLN A 1 84 ? -21.785 -6.889 18.821 1.00 80.44 84 GLN A C 1
ATOM 650 O O . GLN A 1 84 ? -22.864 -7.405 19.085 1.00 80.44 84 GLN A O 1
ATOM 655 N N . LYS A 1 85 ? -21.078 -6.214 19.737 1.00 83.12 85 LYS A N 1
ATOM 656 C CA . LYS A 1 85 ? -21.512 -6.093 21.140 1.00 83.12 85 LYS A CA 1
ATOM 657 C C . LYS A 1 85 ? -22.884 -5.432 21.284 1.00 83.12 85 LYS A C 1
ATOM 659 O O . LYS A 1 85 ? -23.693 -5.872 22.094 1.00 83.12 85 LYS A O 1
ATOM 664 N N . ASN A 1 86 ? -23.155 -4.390 20.500 1.00 80.31 86 ASN A N 1
ATOM 665 C CA . ASN A 1 86 ? -24.458 -3.726 20.517 1.00 80.31 86 ASN A CA 1
ATOM 666 C C . ASN A 1 86 ? -25.567 -4.633 19.966 1.00 80.31 86 ASN A C 1
ATOM 668 O O . ASN A 1 86 ? -26.684 -4.603 20.472 1.00 80.31 86 ASN A O 1
ATOM 672 N N . HIS A 1 87 ? -25.263 -5.443 18.952 1.00 81.56 87 HIS A N 1
ATOM 673 C CA . HIS A 1 87 ? -26.203 -6.402 18.383 1.00 81.56 87 HIS A CA 1
ATOM 674 C C . HIS A 1 87 ? -26.537 -7.525 19.377 1.00 81.56 87 HIS A C 1
ATOM 676 O O . HIS A 1 87 ? -27.708 -7.861 19.543 1.00 81.56 87 HIS A O 1
ATOM 682 N N . ASP A 1 88 ? -25.541 -8.035 20.104 1.00 86.62 88 ASP A N 1
ATOM 683 C CA . ASP A 1 88 ? -25.744 -9.042 21.152 1.00 86.62 88 ASP A CA 1
ATOM 684 C C . ASP A 1 88 ? -26.588 -8.491 22.312 1.00 86.62 88 ASP A C 1
ATOM 686 O O . ASP A 1 88 ? -27.530 -9.143 22.764 1.00 86.62 88 ASP A O 1
ATOM 690 N N . ALA A 1 89 ? -26.323 -7.253 22.746 1.00 85.94 89 ALA A N 1
ATOM 691 C CA . ALA A 1 89 ? -27.124 -6.583 23.774 1.00 85.94 89 ALA A CA 1
ATOM 692 C C . ALA A 1 89 ? -28.582 -6.350 23.331 1.00 85.94 89 ALA A C 1
ATOM 694 O O . ALA A 1 89 ? -29.516 -6.466 24.130 1.00 85.94 89 ALA A O 1
ATOM 695 N N . MET A 1 90 ? -28.786 -6.043 22.049 1.00 83.56 90 MET A N 1
ATOM 696 C CA . MET A 1 90 ? -30.115 -5.860 21.466 1.00 83.56 90 MET A CA 1
ATOM 697 C C . MET A 1 90 ? -30.881 -7.183 21.394 1.00 83.56 90 MET A C 1
ATOM 699 O O . MET A 1 90 ? -32.056 -7.218 21.753 1.00 83.56 90 MET A O 1
ATOM 703 N N . LYS A 1 91 ? -30.205 -8.275 21.016 1.00 87.31 91 LYS A N 1
ATOM 704 C CA . LYS A 1 91 ? -30.766 -9.632 21.056 1.00 87.31 91 LYS A CA 1
ATOM 705 C C . LYS A 1 91 ? -31.198 -10.030 22.464 1.00 87.31 91 LYS A C 1
ATOM 707 O O . LYS A 1 91 ? -32.340 -10.426 22.647 1.00 87.31 91 LYS A O 1
ATOM 712 N N . ALA A 1 92 ? -30.333 -9.834 23.459 1.00 86.44 92 ALA A N 1
ATOM 713 C CA . ALA A 1 92 ? -30.659 -10.145 24.851 1.00 86.44 92 ALA A CA 1
ATOM 714 C C . ALA A 1 92 ? -31.872 -9.343 25.362 1.00 86.44 92 ALA A C 1
ATOM 716 O O . ALA A 1 92 ? -32.705 -9.855 26.107 1.00 86.44 92 ALA A O 1
ATOM 717 N N . SER A 1 93 ? -32.001 -8.086 24.929 1.00 86.69 93 SER A N 1
ATOM 718 C CA . SER A 1 93 ? -33.165 -7.258 25.260 1.00 86.69 93 SER A CA 1
ATOM 719 C C . SER A 1 93 ? -34.445 -7.784 24.599 1.00 86.69 93 SER A C 1
ATOM 721 O O . SER A 1 93 ? -35.487 -7.821 25.252 1.00 86.69 93 SER A O 1
ATOM 723 N N . LEU A 1 94 ? -34.361 -8.221 23.338 1.00 84.44 94 LEU A N 1
ATOM 724 C CA . LEU A 1 94 ? -35.454 -8.853 22.591 1.00 84.44 94 LEU A CA 1
ATOM 725 C C . LEU A 1 94 ? -35.919 -10.159 23.241 1.00 84.44 94 LEU A C 1
ATOM 727 O O . LEU A 1 94 ? -37.120 -10.337 23.423 1.00 84.44 94 LEU A O 1
ATOM 731 N N . ASP A 1 95 ? -34.984 -11.016 23.649 1.00 86.25 95 ASP A N 1
ATOM 732 C CA . ASP A 1 95 ? -35.296 -12.271 24.339 1.00 86.25 95 ASP A CA 1
ATOM 733 C C . ASP A 1 95 ? -36.011 -11.995 25.670 1.00 86.25 95 ASP A C 1
ATOM 735 O O . ASP A 1 95 ? -37.044 -12.597 25.953 1.00 86.25 95 ASP A O 1
ATOM 739 N N . SER A 1 96 ? -35.554 -10.996 26.438 1.00 83.69 96 SER A N 1
ATOM 740 C CA . SER A 1 96 ? -36.236 -10.594 27.681 1.00 83.69 96 SER A CA 1
ATOM 741 C C . SER A 1 96 ? -37.645 -10.033 27.444 1.00 83.69 96 SER A C 1
ATOM 743 O O . SER A 1 96 ? -38.531 -10.160 28.290 1.00 83.69 96 SER A O 1
ATOM 745 N N . LEU A 1 97 ? -37.857 -9.382 26.295 1.00 84.75 97 LEU A N 1
ATOM 746 C CA . LEU A 1 97 ? -39.152 -8.849 25.885 1.00 84.75 97 LEU A CA 1
ATOM 747 C C . LEU A 1 97 ? -40.096 -9.978 25.483 1.00 84.75 97 LEU A C 1
ATOM 749 O O . LEU A 1 97 ? -41.245 -9.953 25.909 1.00 84.75 97 LEU A O 1
ATOM 753 N N . HIS A 1 98 ? -39.605 -10.963 24.729 1.00 83.62 98 HIS A N 1
ATOM 754 C CA . HIS A 1 98 ? -40.342 -12.178 24.387 1.00 83.62 98 HIS A CA 1
ATOM 755 C C . HIS A 1 98 ? -40.751 -12.954 25.639 1.00 83.62 98 HIS A C 1
ATOM 757 O O . HIS A 1 98 ? -41.926 -13.260 25.803 1.00 83.62 98 HIS A O 1
ATOM 763 N N . GLU A 1 99 ? -39.824 -13.169 26.572 1.00 84.62 99 GLU A N 1
ATOM 764 C CA . GLU A 1 99 ? -40.105 -13.869 27.828 1.00 84.62 99 GLU A CA 1
ATOM 765 C C . GLU A 1 99 ? -41.168 -13.137 28.668 1.00 84.62 99 GLU A C 1
ATOM 767 O O . GLU A 1 99 ? -42.081 -13.753 29.219 1.00 84.62 99 GLU A O 1
ATOM 772 N N . LYS A 1 100 ? -41.115 -11.798 28.719 1.00 84.00 100 LYS A N 1
ATOM 773 C CA . LYS A 1 100 ? -42.151 -10.988 29.381 1.00 84.00 100 LYS A CA 1
ATOM 774 C C . LYS A 1 100 ? -43.500 -11.025 28.667 1.00 84.00 100 LYS A C 1
ATOM 776 O O . LYS A 1 100 ? -44.528 -10.954 29.339 1.00 84.00 100 LYS A O 1
ATOM 781 N N . LEU A 1 101 ? -43.503 -11.088 27.338 1.00 80.38 101 LEU A N 1
ATOM 782 C CA . LEU A 1 101 ? -44.718 -11.192 26.531 1.00 80.38 101 LEU A CA 1
ATOM 783 C C . LEU A 1 101 ? -45.394 -12.547 26.742 1.00 80.38 101 LEU A C 1
ATOM 785 O O . LEU A 1 101 ? -46.593 -12.580 27.005 1.00 80.38 101 LEU A O 1
ATOM 789 N N . ASP A 1 102 ? -44.626 -13.634 26.739 1.00 82.00 102 ASP A N 1
ATOM 790 C CA . ASP A 1 102 ? -45.127 -14.984 27.009 1.00 82.00 102 ASP A CA 1
ATOM 791 C C . ASP A 1 102 ? -45.647 -15.117 28.451 1.00 82.00 102 ASP A C 1
ATOM 793 O O . ASP A 1 102 ? -46.697 -15.719 28.692 1.00 82.00 102 ASP A O 1
ATOM 797 N N . ALA A 1 103 ? -44.975 -14.486 29.420 1.00 79.00 103 ALA A N 1
ATOM 798 C CA . ALA A 1 103 ? -45.423 -14.437 30.814 1.00 79.00 103 ALA A CA 1
ATOM 799 C C . ALA A 1 103 ? -46.704 -13.604 31.030 1.00 79.00 103 ALA A C 1
ATOM 801 O O . ALA A 1 103 ? -47.451 -13.861 31.973 1.00 79.00 103 ALA A O 1
ATOM 802 N N . MET A 1 104 ? -46.964 -12.589 30.197 1.00 74.00 104 MET A N 1
ATOM 803 C CA . MET A 1 104 ? -48.236 -11.851 30.215 1.00 74.00 104 MET A CA 1
ATOM 804 C C . MET A 1 104 ? -49.342 -12.610 29.486 1.00 74.00 104 MET A C 1
ATOM 806 O O . MET A 1 104 ? -50.441 -12.720 30.015 1.00 74.00 104 MET A O 1
ATOM 810 N N . ASN A 1 105 ? -49.044 -13.186 28.321 1.00 73.25 105 ASN A N 1
ATOM 811 C CA . ASN A 1 105 ? -50.011 -13.948 27.535 1.00 73.25 105 ASN A CA 1
ATOM 812 C C . ASN A 1 105 ? -50.496 -15.204 28.281 1.00 73.25 105 ASN A C 1
ATOM 814 O O . ASN A 1 105 ? -51.667 -15.550 28.213 1.00 73.25 105 ASN A O 1
ATOM 818 N N . SER A 1 106 ? -49.623 -15.860 29.049 1.00 65.00 106 SER A N 1
ATOM 819 C CA . SER A 1 106 ? -50.022 -16.973 29.925 1.00 65.00 106 SER A CA 1
ATOM 820 C C . SER A 1 106 ? -50.919 -16.533 31.087 1.00 65.00 106 SER A C 1
ATOM 822 O O . SER A 1 106 ? -51.823 -17.267 31.460 1.00 65.00 106 SER A O 1
ATOM 824 N N . LYS A 1 107 ? -50.734 -15.320 31.623 1.00 60.31 107 LYS A N 1
ATOM 825 C CA . LYS A 1 107 ? -51.581 -14.783 32.702 1.00 60.31 107 LYS A CA 1
ATOM 826 C C . LYS A 1 107 ? -52.977 -14.351 32.251 1.00 60.31 107 LYS A C 1
ATOM 828 O O . LYS A 1 107 ? -53.890 -14.431 33.062 1.00 60.31 107 LYS A O 1
ATOM 833 N N . ASP A 1 108 ? -53.141 -13.905 31.006 1.00 57.56 108 ASP A N 1
ATOM 834 C CA . ASP A 1 108 ? -54.454 -13.535 30.446 1.00 57.56 108 ASP A CA 1
ATOM 835 C C . ASP A 1 108 ? -55.296 -14.755 30.026 1.00 57.56 108 ASP A C 1
ATOM 837 O O . ASP A 1 108 ? -56.506 -14.635 29.871 1.00 57.56 108 ASP A O 1
ATOM 841 N N . VAL A 1 109 ? -54.685 -15.931 29.839 1.00 55.34 109 VAL A N 1
ATOM 842 C CA . VAL A 1 109 ? -55.402 -17.178 29.499 1.00 55.34 109 VAL A CA 1
ATOM 843 C C . VAL A 1 109 ? -55.957 -17.888 30.745 1.00 55.34 109 VAL A C 1
ATOM 845 O O . VAL A 1 109 ? -56.915 -18.650 30.635 1.00 55.34 109 VAL A O 1
ATOM 848 N N . ASP A 1 110 ? -55.392 -17.607 31.923 1.00 51.75 110 ASP A N 1
ATOM 849 C CA . ASP A 1 110 ? -55.779 -18.207 33.208 1.00 51.75 110 ASP A CA 1
ATOM 850 C C . ASP A 1 110 ? -56.729 -17.319 34.054 1.00 51.75 110 ASP A C 1
ATOM 852 O O . ASP A 1 110 ? -57.043 -17.673 35.196 1.00 51.75 110 ASP A O 1
ATOM 856 N N . ALA A 1 111 ? -57.179 -16.175 33.519 1.00 47.69 111 ALA A N 1
ATOM 857 C CA . ALA A 1 111 ? -58.133 -15.243 34.142 1.00 47.69 111 ALA A CA 1
ATOM 858 C C . ALA A 1 111 ? -59.523 -15.324 33.490 1.00 47.69 111 ALA A C 1
ATOM 860 O O . ALA A 1 111 ? -60.521 -15.224 34.243 1.00 47.69 111 ALA A O 1
#

pLDDT: mean 73.9, std 10.47, range [41.75, 87.31]

Secondary structure (DSSP, 8-state):
-HHHHHHHHHHHTSHHHHHHHHHHHIIIIIHHHHHHH-GGGGGGPPPHHHHHHHHHHHHHHHHHHHHHHHHHHHHHHHHHHHHHHHHHHHHHHHHHHHHHHHHHHHHHH--

Radius of gyration: 28.67 Å; chains: 1; bounding box: 81×36×61 Å

Foldseek 3Di:
DVVVVVCVLVVCPDPVVVVVLVVLCCLLPVQQVVLVVDVVCVVVRDDPVVSVVSVVVSVVVVVVVVVSVVVVVVVVVVVVVVVVVVVVVVVVVVVVVVVVVVVVVVVVVVD

Sequence (111 aa):
MQRFFDAIPRWLSSRVSIFIYLFLFFYLVVFPVVTSVVPAIVSWAPSSMTQLILGNYTNVLSALGASIAAGSGVVVHKKVTTIQKNHDAMKASLDSLHEKLDAMNSKDVDA